Protein AF-A0A3C0B4Z7-F1 (afdb_monomer_lite)

Secondary structure (DSSP, 8-state):
-TTSS-S-TTS-EEE-S-BTTTTBS--S-EEEESSSSSS-EEEE-----HHHHHH-HHHHHHHHHHHHHHHHTTS--TTGGGG----------

pLDDT: mean 94.93, std 4.63, range [62.53, 98.5]

Structure (mmCIF, N/CA/C/O backbone):
data_AF-A0A3C0B4Z7-F1
#
_entry.id   AF-A0A3C0B4Z7-F1
#
loop_
_atom_site.group_PDB
_atom_site.id
_atom_site.type_symbol
_atom_site.label_atom_id
_atom_site.label_alt_id
_atom_site.label_comp_id
_atom_site.label_asym_id
_atom_site.label_entity_id
_atom_site.label_seq_id
_atom_site.pdbx_PDB_ins_code
_atom_site.Cartn_x
_atom_site.Cartn_y
_atom_site.Cartn_z
_atom_site.occupancy
_atom_site.B_iso_or_equiv
_atom_site.auth_seq_id
_atom_site.auth_comp_id
_atom_site.auth_asym_id
_atom_site.auth_atom_id
_atom_site.pdbx_PDB_model_num
ATOM 1 N N . LEU A 1 1 ? 12.878 5.535 9.472 1.00 88.69 1 LEU A N 1
ATOM 2 C CA . LEU A 1 1 ? 11.943 6.560 8.944 1.00 88.69 1 LEU A CA 1
ATOM 3 C C . LEU A 1 1 ? 10.655 6.606 9.765 1.00 88.69 1 LEU A C 1
ATOM 5 O O . LEU A 1 1 ? 10.262 7.675 10.198 1.00 88.69 1 LEU A O 1
ATOM 9 N N . THR A 1 2 ? 10.044 5.453 10.033 1.00 88.62 2 THR A N 1
ATOM 10 C CA . THR A 1 2 ? 8.728 5.301 10.679 1.00 88.62 2 THR A CA 1
ATOM 11 C C . THR A 1 2 ? 8.615 5.813 12.119 1.00 88.62 2 THR A C 1
ATOM 13 O O . THR A 1 2 ? 7.528 6.169 12.543 1.00 88.62 2 THR A O 1
ATOM 16 N N . ASN A 1 3 ? 9.709 5.875 12.879 1.00 89.62 3 ASN A N 1
ATOM 17 C CA . ASN A 1 3 ? 9.712 6.305 14.283 1.00 89.62 3 ASN A CA 1
ATOM 18 C C . ASN A 1 3 ? 10.022 7.797 14.493 1.00 89.62 3 ASN A C 1
ATOM 20 O O . ASN A 1 3 ? 10.102 8.240 15.633 1.00 89.62 3 ASN A O 1
ATOM 24 N N . LYS A 1 4 ? 10.245 8.561 13.417 1.00 92.12 4 LYS A N 1
ATOM 25 C CA . LYS A 1 4 ? 10.605 9.987 13.497 1.00 92.12 4 LYS A CA 1
ATOM 26 C C . LYS A 1 4 ? 9.397 10.925 13.441 1.00 92.12 4 LYS A C 1
ATOM 28 O O . LYS A 1 4 ? 9.570 12.131 13.566 1.00 92.12 4 LYS A O 1
ATOM 33 N N . VAL A 1 5 ? 8.207 10.382 13.197 1.00 91.81 5 VAL A N 1
ATOM 34 C CA . VAL A 1 5 ? 6.966 11.132 12.985 1.00 91.81 5 VAL A CA 1
ATOM 35 C C . VAL A 1 5 ? 5.812 10.454 13.714 1.00 91.81 5 VAL A C 1
ATOM 37 O O . VAL A 1 5 ? 5.864 9.252 13.985 1.00 91.81 5 VAL A O 1
ATOM 40 N N . ASP A 1 6 ? 4.785 11.239 14.029 1.00 94.62 6 ASP A N 1
ATOM 41 C CA . ASP A 1 6 ? 3.560 10.753 14.657 1.00 94.62 6 ASP A CA 1
ATOM 42 C C . ASP A 1 6 ? 2.782 9.807 13.723 1.00 94.62 6 ASP A C 1
ATOM 44 O O . ASP A 1 6 ? 2.787 9.973 12.499 1.00 94.62 6 ASP A O 1
ATOM 48 N N . ARG A 1 7 ? 2.148 8.785 14.310 1.00 93.75 7 ARG A N 1
ATOM 49 C CA . ARG A 1 7 ? 1.366 7.760 13.601 1.00 93.75 7 ARG A CA 1
ATOM 50 C C . ARG A 1 7 ? 0.085 7.363 14.343 1.00 93.75 7 ARG A C 1
ATOM 52 O O . ARG A 1 7 ? -0.416 6.258 14.156 1.00 93.75 7 ARG A O 1
ATOM 59 N N . SER A 1 8 ? -0.425 8.228 15.214 1.00 93.12 8 SER A N 1
ATOM 60 C CA . SER A 1 8 ? -1.620 7.963 16.029 1.00 93.12 8 SER A CA 1
ATOM 61 C C . SER A 1 8 ? -2.520 9.185 16.213 1.00 93.12 8 SER A C 1
ATOM 63 O O . SER A 1 8 ? -3.694 9.028 16.565 1.00 93.12 8 SER A O 1
ATOM 65 N N . VAL A 1 9 ? -2.019 10.393 15.938 1.00 94.56 9 VAL A N 1
ATOM 66 C CA . VAL A 1 9 ? -2.789 11.635 15.946 1.00 94.56 9 VAL A CA 1
ATOM 67 C C . VAL A 1 9 ? -4.038 11.477 15.080 1.00 94.56 9 VAL A C 1
ATOM 69 O O . VAL A 1 9 ? -4.012 10.816 14.042 1.00 94.56 9 VAL A O 1
ATOM 72 N N . THR A 1 10 ? -5.144 12.077 15.534 1.00 93.75 10 THR A N 1
ATOM 73 C CA . THR A 1 10 ? -6.549 11.898 15.096 1.00 93.75 10 THR A CA 1
ATOM 74 C C . THR A 1 10 ? -7.290 10.696 15.678 1.00 93.75 10 THR A C 1
ATOM 76 O O . THR A 1 10 ? -8.517 10.717 15.673 1.00 93.75 10 THR A O 1
ATOM 79 N N . GLY A 1 11 ? -6.600 9.665 16.180 1.00 95.06 11 GLY A N 1
ATOM 80 C CA . GLY A 1 11 ? -7.247 8.448 16.690 1.00 95.06 11 GLY A CA 1
ATOM 81 C C . GLY A 1 11 ? -7.950 7.605 15.616 1.00 95.06 11 GLY A C 1
ATOM 82 O O . GLY A 1 11 ? -8.646 6.654 15.953 1.00 95.06 11 GLY A O 1
ATOM 83 N N . LYS A 1 12 ? -7.776 7.941 14.330 1.00 96.69 12 LYS A N 1
ATOM 84 C CA . LYS A 1 12 ? -8.381 7.241 13.185 1.00 96.69 12 LYS A CA 1
ATOM 85 C C . LYS A 1 12 ? -7.388 6.374 12.411 1.00 96.69 12 LYS A C 1
ATOM 87 O O . LYS A 1 12 ? -7.744 5.813 11.378 1.00 96.69 12 LYS A O 1
ATOM 92 N N . VAL A 1 13 ? -6.140 6.275 12.868 1.00 96.94 13 VAL A N 1
ATOM 93 C CA . VAL A 1 13 ? -5.125 5.422 12.235 1.00 96.94 13 VAL A CA 1
ATOM 94 C C . VAL A 1 13 ? -5.445 3.965 12.568 1.00 96.94 13 VAL A C 1
ATOM 96 O O . VAL A 1 13 ? -5.110 3.481 13.645 1.00 96.94 13 VAL A O 1
ATOM 99 N N . ALA A 1 14 ? -6.119 3.274 11.650 1.00 95.75 14 ALA A N 1
ATOM 100 C CA . ALA A 1 14 ? -6.513 1.877 11.823 1.00 95.75 14 ALA A CA 1
ATOM 101 C C . ALA A 1 14 ? -5.355 0.915 11.517 1.00 95.75 14 ALA A C 1
ATOM 103 O O . ALA A 1 14 ? -5.217 -0.124 12.160 1.00 95.75 14 ALA A O 1
ATOM 104 N N . MET A 1 15 ? -4.497 1.271 10.555 1.00 95.81 15 MET A N 1
ATOM 105 C CA . MET A 1 15 ? -3.300 0.504 10.211 1.00 95.81 15 MET A CA 1
ATOM 106 C C . MET A 1 15 ? -2.145 1.448 9.884 1.00 95.81 15 MET A C 1
ATOM 108 O O . MET A 1 15 ? -2.255 2.316 9.020 1.00 95.81 15 MET A O 1
ATOM 112 N N . GLN A 1 16 ? -1.030 1.258 10.585 1.00 95.50 16 GLN A N 1
ATOM 113 C CA . GLN A 1 16 ? 0.226 1.986 10.397 1.00 95.50 16 GLN A CA 1
ATOM 114 C C . GLN A 1 16 ? 1.283 1.081 9.754 1.00 95.50 16 GLN A C 1
ATOM 116 O O . GLN A 1 16 ? 1.058 -0.106 9.577 1.00 95.50 16 GLN A O 1
ATOM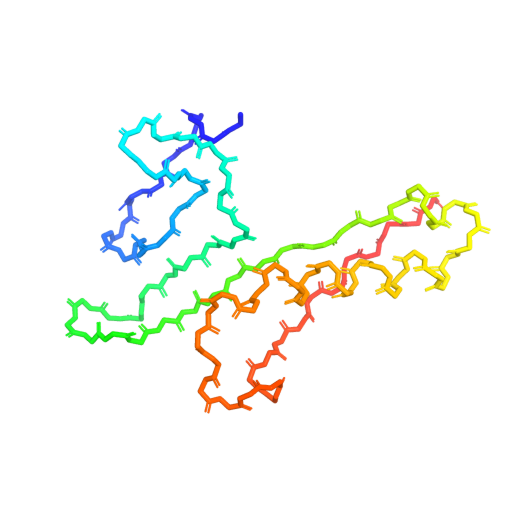 121 N N . GLN A 1 17 ? 2.472 1.601 9.458 1.00 96.62 17 GLN A N 1
ATOM 122 C CA . GLN A 1 17 ? 3.550 0.856 8.789 1.00 96.62 17 GLN A CA 1
ATOM 123 C C . GLN A 1 17 ? 4.081 -0.337 9.606 1.00 96.62 17 GLN A C 1
ATOM 125 O O . GLN A 1 17 ? 4.695 -1.239 9.044 1.00 96.62 17 GLN A O 1
ATOM 130 N N . THR A 1 18 ? 3.900 -0.333 10.931 1.00 96.50 18 THR A N 1
ATOM 131 C CA . THR A 1 18 ? 4.431 -1.357 11.840 1.00 96.50 18 THR A CA 1
ATOM 132 C C . THR A 1 18 ? 3.420 -2.458 12.143 1.00 96.50 18 THR A C 1
ATOM 134 O O . THR A 1 18 ? 2.239 -2.192 12.354 1.00 96.50 18 THR A O 1
ATOM 137 N N . ALA A 1 19 ? 3.906 -3.696 12.195 1.00 95.94 19 ALA A N 1
ATOM 138 C CA . ALA A 1 19 ? 3.123 -4.916 12.301 1.00 95.94 19 ALA A CA 1
ATOM 139 C C . ALA A 1 19 ? 3.521 -5.742 13.530 1.00 95.94 19 ALA A C 1
ATOM 141 O O . ALA A 1 19 ? 4.694 -5.813 13.913 1.00 95.94 19 ALA A O 1
ATOM 142 N N . GLY A 1 20 ? 2.525 -6.414 14.108 1.00 95.50 20 GLY A N 1
ATOM 143 C CA . GLY A 1 20 ? 2.703 -7.387 15.179 1.00 95.50 20 GLY A CA 1
ATOM 144 C C . GLY A 1 20 ? 3.151 -6.805 16.530 1.00 95.50 20 GLY A C 1
ATOM 145 O O . GLY A 1 20 ? 3.300 -5.590 16.692 1.00 95.50 20 GLY A O 1
ATOM 146 N N . PRO A 1 21 ? 3.382 -7.683 17.522 1.00 96.56 21 PRO A N 1
ATOM 147 C CA . PRO A 1 21 ? 3.708 -7.280 18.893 1.00 96.56 21 PRO A CA 1
ATOM 148 C C . PRO A 1 21 ? 5.019 -6.499 19.007 1.00 96.56 21 PRO A C 1
ATOM 150 O O . PRO A 1 21 ? 5.142 -5.605 19.835 1.00 96.56 21 PRO A O 1
ATOM 153 N N . ILE A 1 22 ? 5.985 -6.813 18.142 1.00 96.25 22 ILE A N 1
ATOM 154 C CA . ILE A 1 22 ? 7.313 -6.187 18.127 1.00 96.25 22 ILE A CA 1
ATOM 155 C C . ILE A 1 22 ? 7.420 -5.005 17.153 1.00 96.25 22 ILE A C 1
ATOM 157 O O . ILE A 1 22 ? 8.507 -4.467 16.968 1.00 96.25 22 ILE A O 1
ATOM 161 N N . GLN A 1 23 ? 6.304 -4.580 16.549 1.00 95.56 23 GLN A N 1
ATOM 162 C CA . GLN A 1 23 ? 6.213 -3.362 15.737 1.00 95.56 23 GLN A CA 1
ATOM 163 C C . GLN A 1 23 ? 7.231 -3.300 14.582 1.00 95.56 23 GLN A C 1
ATOM 165 O O . GLN A 1 23 ? 7.845 -2.261 14.332 1.00 95.56 23 GLN A O 1
ATOM 170 N N . LEU A 1 24 ? 7.393 -4.395 13.836 1.00 97.06 24 LEU A N 1
ATOM 171 C CA . LEU A 1 24 ? 8.273 -4.408 12.663 1.00 97.06 24 LEU A CA 1
ATOM 172 C C . LEU A 1 24 ? 7.649 -3.606 11.510 1.00 97.06 24 LEU A C 1
ATOM 174 O O . LEU A 1 24 ? 6.476 -3.823 11.219 1.00 97.06 24 LEU A O 1
ATOM 178 N N . PRO A 1 25 ? 8.380 -2.703 10.831 1.00 96.19 25 PRO A N 1
ATOM 179 C CA . PRO A 1 25 ? 7.840 -1.851 9.766 1.00 96.19 25 PRO A CA 1
ATOM 180 C C . PRO A 1 25 ? 7.639 -2.627 8.450 1.00 96.19 25 PRO A C 1
ATOM 182 O O . PRO A 1 25 ? 8.391 -2.435 7.500 1.00 96.19 25 PRO A O 1
ATOM 185 N N . LEU A 1 26 ? 6.660 -3.535 8.424 1.00 96.25 26 LEU A N 1
ATOM 186 C CA . LEU A 1 26 ? 6.430 -4.510 7.348 1.00 96.25 26 LEU A CA 1
ATOM 187 C C . LEU A 1 26 ? 5.004 -4.483 6.773 1.00 96.25 26 LEU A C 1
ATOM 189 O O . LEU A 1 26 ? 4.652 -5.360 5.991 1.00 96.25 26 LEU A O 1
ATOM 193 N N . ASN A 1 27 ? 4.160 -3.521 7.156 1.00 97.31 27 ASN A N 1
ATOM 194 C CA . ASN A 1 27 ? 2.825 -3.420 6.563 1.00 97.31 27 ASN A CA 1
ATOM 195 C C . ASN A 1 27 ? 2.893 -2.847 5.143 1.00 97.31 27 ASN A C 1
ATOM 197 O O . ASN A 1 27 ? 3.537 -1.826 4.909 1.00 97.31 27 ASN A O 1
ATOM 201 N N . ASN A 1 28 ? 2.167 -3.483 4.221 1.00 97.62 28 ASN A N 1
ATOM 202 C CA . ASN A 1 28 ? 2.147 -3.125 2.797 1.00 97.62 28 ASN A CA 1
ATOM 203 C C . ASN A 1 28 ? 1.320 -1.862 2.492 1.00 97.62 28 ASN A C 1
ATOM 205 O O . ASN A 1 28 ? 1.513 -1.222 1.461 1.00 97.62 28 ASN A O 1
ATOM 209 N N . LEU A 1 29 ? 0.392 -1.498 3.380 1.00 97.69 29 LEU A N 1
ATOM 210 C CA . LEU A 1 29 ? -0.484 -0.339 3.229 1.00 97.69 29 LEU A CA 1
ATOM 211 C C . LEU A 1 29 ? -0.723 0.368 4.570 1.00 97.69 29 LEU A C 1
ATOM 213 O O . LEU A 1 29 ? -0.516 -0.209 5.641 1.00 97.69 29 LEU A O 1
ATOM 217 N N . GLY A 1 30 ? -1.204 1.608 4.496 1.00 97.19 30 GLY A N 1
ATOM 218 C CA . GLY A 1 30 ? -1.793 2.333 5.623 1.00 97.19 30 GLY A CA 1
ATOM 219 C C . GLY A 1 30 ? -3.311 2.431 5.484 1.00 97.19 30 GLY A C 1
ATOM 220 O O . GLY A 1 30 ? -3.822 2.503 4.365 1.00 97.19 30 GLY A O 1
ATOM 221 N N . VAL A 1 31 ? -4.030 2.454 6.610 1.00 97.38 31 VAL A N 1
ATOM 222 C CA . VAL A 1 31 ? -5.497 2.579 6.634 1.00 97.38 31 VAL A CA 1
ATOM 223 C C . VAL A 1 31 ? -5.928 3.642 7.634 1.00 97.38 31 VAL A C 1
ATOM 225 O O . VAL A 1 31 ? -5.527 3.615 8.800 1.00 97.38 31 VAL A O 1
ATOM 228 N N . MET A 1 32 ? -6.799 4.536 7.172 1.00 97.25 32 MET A N 1
ATOM 229 C CA . MET A 1 32 ? -7.446 5.572 7.973 1.00 97.25 32 MET A CA 1
ATOM 230 C C . MET A 1 32 ? -8.950 5.317 8.052 1.00 97.25 32 MET A C 1
ATOM 232 O O . MET A 1 32 ? -9.594 5.168 7.018 1.00 97.25 32 MET A O 1
ATOM 236 N N . ALA A 1 33 ? -9.524 5.308 9.252 1.00 97.44 33 ALA A N 1
ATOM 237 C CA . ALA A 1 33 ? -10.971 5.260 9.442 1.00 97.44 33 ALA A CA 1
ATOM 238 C C . ALA A 1 33 ? -11.627 6.592 9.031 1.00 97.44 33 ALA A C 1
ATOM 240 O O . ALA A 1 33 ? -11.038 7.665 9.200 1.00 97.44 33 ALA A O 1
ATOM 241 N N . LEU A 1 34 ? -12.851 6.538 8.500 1.00 96.38 34 LEU A N 1
ATOM 242 C CA . LEU A 1 34 ? -13.625 7.739 8.152 1.00 96.38 34 LEU A CA 1
ATOM 243 C C . LEU A 1 34 ? -14.252 8.385 9.397 1.00 96.38 34 LEU A C 1
ATOM 245 O O . LEU A 1 34 ? -14.220 9.610 9.567 1.00 96.38 34 LEU A O 1
ATOM 249 N N . ASP A 1 35 ? -14.753 7.566 10.314 1.00 95.25 35 ASP A N 1
ATOM 250 C CA . ASP A 1 35 ? -15.399 7.968 11.560 1.00 95.25 35 ASP A CA 1
ATOM 251 C C . ASP A 1 35 ? -14.805 7.211 12.767 1.00 95.25 35 ASP A C 1
ATOM 253 O O . ASP A 1 35 ? -13.808 6.503 12.646 1.00 95.25 35 ASP A O 1
ATOM 257 N N . PHE A 1 36 ? -15.355 7.448 13.961 1.00 95.06 36 PHE A N 1
ATOM 258 C CA . PHE A 1 36 ? -14.900 6.813 15.209 1.00 95.06 36 PHE A CA 1
ATOM 259 C C . PHE A 1 36 ? -15.726 5.584 15.606 1.00 95.06 36 PHE A C 1
ATOM 261 O O . PHE A 1 36 ? -15.393 4.906 16.573 1.00 95.06 36 PHE A O 1
ATOM 268 N N . THR A 1 37 ? -16.831 5.332 14.906 1.00 95.31 37 THR A N 1
ATOM 269 C CA . THR A 1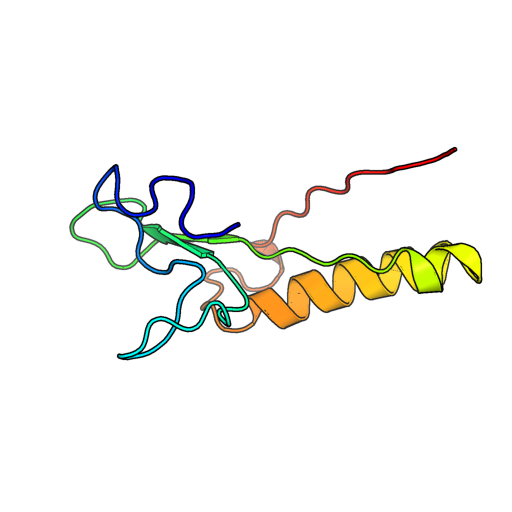 37 ? -17.841 4.336 15.292 1.00 95.31 37 THR A CA 1
ATOM 270 C C . THR A 1 37 ? -18.060 3.267 14.231 1.00 95.31 37 THR A C 1
ATOM 272 O O . THR A 1 37 ? -18.541 2.183 14.550 1.00 95.31 37 THR A O 1
ATOM 275 N N . GLY A 1 38 ? -17.758 3.570 12.973 1.00 93.19 38 GLY A N 1
ATOM 276 C CA . GLY A 1 38 ? -17.877 2.661 11.850 1.00 93.19 38 GLY A CA 1
ATOM 277 C C . GLY A 1 38 ? -16.583 1.896 11.584 1.00 93.19 38 GLY A C 1
ATOM 278 O O . GLY A 1 38 ? -15.543 2.101 12.205 1.00 93.19 38 GLY A O 1
ATOM 279 N N . SER A 1 39 ? -16.663 0.986 10.618 1.00 90.94 39 SER A N 1
ATOM 280 C CA . SER A 1 39 ? -15.548 0.153 10.148 1.00 90.94 39 SER A CA 1
ATOM 281 C C . SER A 1 39 ? -15.064 0.543 8.748 1.00 90.94 39 SER A C 1
ATOM 283 O O . SER A 1 39 ? -14.302 -0.191 8.121 1.00 90.94 39 SER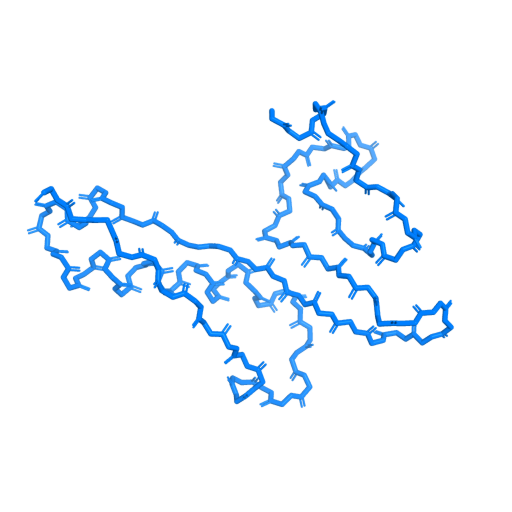 A O 1
ATOM 285 N N . THR A 1 40 ? -15.527 1.684 8.234 1.00 95.31 40 THR A N 1
ATOM 286 C CA . THR A 1 40 ? -15.188 2.157 6.888 1.00 95.31 40 THR A CA 1
ATOM 287 C C . THR A 1 40 ? -13.976 3.080 6.921 1.00 95.31 40 THR A C 1
ATOM 289 O O . THR A 1 40 ? -13.750 3.816 7.885 1.00 95.31 40 THR A O 1
ATOM 292 N N . GLY A 1 41 ? -13.173 3.035 5.862 1.00 95.88 41 GLY A N 1
ATOM 293 C CA . GLY A 1 41 ? -11.895 3.725 5.822 1.00 95.88 41 GLY A CA 1
ATOM 294 C C . GLY A 1 41 ? -11.337 3.892 4.418 1.00 95.88 41 GLY A C 1
ATOM 295 O O . GLY A 1 41 ? -11.916 3.431 3.435 1.00 95.88 41 GLY A O 1
ATOM 296 N N . ILE A 1 42 ? -10.186 4.551 4.353 1.00 96.56 42 ILE A N 1
ATOM 297 C CA . ILE A 1 42 ? -9.389 4.743 3.147 1.00 96.56 42 ILE A CA 1
ATOM 298 C C . ILE A 1 42 ? -8.078 3.986 3.334 1.00 96.56 42 ILE A C 1
ATOM 300 O O . ILE A 1 42 ? -7.375 4.186 4.326 1.00 96.56 42 ILE A O 1
ATOM 304 N N . ALA A 1 43 ? -7.767 3.123 2.373 1.00 97.62 43 ALA A N 1
ATOM 305 C CA . ALA A 1 43 ? -6.515 2.389 2.290 1.00 97.62 43 ALA A CA 1
ATOM 306 C C . ALA A 1 43 ? -5.587 3.048 1.262 1.00 97.62 43 ALA A C 1
ATOM 308 O O . ALA A 1 43 ? -6.024 3.380 0.160 1.00 97.62 43 ALA A O 1
ATOM 309 N N . THR A 1 44 ? -4.310 3.192 1.609 1.00 97.62 44 THR A N 1
ATOM 310 C CA . THR A 1 44 ? -3.290 3.790 0.740 1.00 97.62 44 THR A CA 1
ATOM 311 C C . THR A 1 44 ? -2.066 2.889 0.683 1.00 97.62 44 THR A C 1
ATOM 313 O O . THR A 1 44 ? -1.502 2.525 1.716 1.00 97.62 44 THR A O 1
ATOM 316 N N . SER A 1 45 ? -1.626 2.578 -0.530 1.00 98.12 45 SER A N 1
ATOM 317 C CA . SER A 1 45 ? -0.391 1.854 -0.825 1.00 98.12 45 SER A CA 1
ATOM 318 C C . SER A 1 45 ? 0.463 2.647 -1.814 1.00 98.12 45 SER A C 1
ATOM 320 O O . SER A 1 45 ? 0.022 3.642 -2.393 1.00 98.12 45 SER A O 1
ATOM 322 N N . LEU A 1 46 ? 1.706 2.209 -1.993 1.00 97.94 46 LEU A N 1
ATOM 323 C CA . LEU A 1 46 ? 2.650 2.778 -2.947 1.00 97.94 46 LEU A CA 1
ATOM 324 C C . LEU A 1 46 ? 3.286 1.650 -3.760 1.00 97.94 46 LEU A C 1
ATOM 326 O O . LEU A 1 46 ? 3.356 0.510 -3.297 1.00 97.94 46 LEU A O 1
ATOM 330 N N . GLY A 1 47 ? 3.750 1.990 -4.958 1.00 97.88 47 GLY A N 1
ATOM 331 C CA . GLY A 1 47 ? 4.558 1.124 -5.807 1.00 97.88 47 GLY A CA 1
ATOM 332 C C . GLY A 1 47 ? 5.540 1.960 -6.619 1.00 97.88 47 GLY A C 1
ATOM 333 O O . GLY A 1 47 ? 5.221 3.091 -7.006 1.00 97.88 47 GLY A O 1
ATOM 334 N N . HIS A 1 48 ? 6.755 1.452 -6.807 1.00 97.19 48 HIS A N 1
ATOM 335 C CA . HIS A 1 48 ? 7.855 2.209 -7.392 1.00 97.19 48 HIS A CA 1
ATOM 336 C C . HIS A 1 48 ? 8.941 1.293 -7.973 1.00 97.19 48 HIS A C 1
ATOM 338 O O . HIS A 1 48 ? 9.697 0.657 -7.243 1.00 97.19 48 HIS A O 1
ATOM 344 N 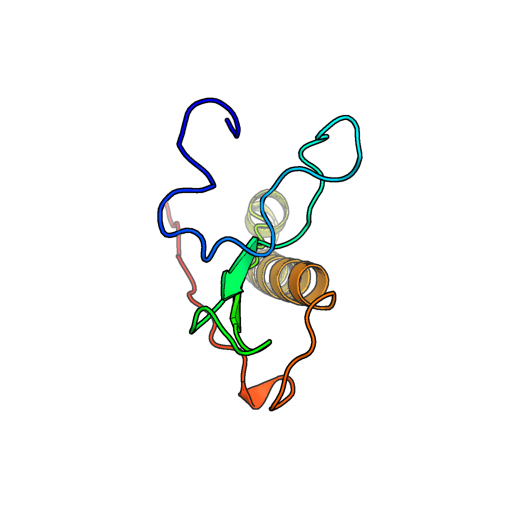N . ALA A 1 49 ? 9.094 1.302 -9.299 1.00 96.81 49 ALA A N 1
ATOM 345 C CA . ALA A 1 49 ? 10.065 0.466 -10.010 1.00 96.81 49 ALA A CA 1
ATOM 346 C C . ALA A 1 49 ? 11.020 1.278 -10.919 1.00 96.81 49 ALA A C 1
ATOM 348 O O . ALA A 1 49 ? 11.035 1.086 -12.138 1.00 96.81 49 ALA A O 1
ATOM 349 N N . PRO A 1 50 ? 11.858 2.175 -10.360 1.00 94.19 50 PRO A N 1
ATOM 350 C CA . PRO A 1 50 ? 12.733 3.050 -11.142 1.00 94.19 50 PRO A CA 1
ATOM 351 C C . PRO A 1 50 ? 13.835 2.264 -11.857 1.00 94.19 50 PRO A C 1
ATOM 353 O O . PRO A 1 50 ? 14.159 2.571 -12.996 1.00 94.19 50 PRO A O 1
ATOM 356 N N . ALA A 1 51 ? 14.374 1.215 -11.225 1.00 94.69 51 ALA A N 1
ATOM 357 C CA . ALA A 1 51 ? 15.434 0.395 -11.808 1.00 94.69 51 ALA A CA 1
ATOM 358 C C . ALA A 1 51 ? 14.972 -0.325 -13.086 1.00 94.69 51 ALA A C 1
ATOM 360 O O . ALA A 1 51 ? 15.700 -0.345 -14.072 1.00 94.69 51 ALA A O 1
ATOM 361 N N . ALA A 1 52 ? 13.744 -0.857 -13.094 1.00 95.44 52 ALA A N 1
ATOM 362 C CA . ALA A 1 52 ? 13.137 -1.403 -14.307 1.00 95.44 52 ALA A CA 1
ATOM 363 C C . ALA A 1 52 ? 12.868 -0.295 -15.338 1.00 95.44 52 ALA A C 1
ATOM 365 O O . ALA A 1 52 ? 13.140 -0.485 -16.519 1.00 95.44 52 ALA A O 1
ATOM 366 N N . GLY A 1 53 ? 12.425 0.880 -14.876 1.00 93.81 53 GLY A N 1
ATOM 367 C CA . GLY A 1 53 ? 12.206 2.065 -15.708 1.00 93.81 53 GLY A CA 1
ATOM 368 C C . GLY A 1 53 ? 13.451 2.584 -16.437 1.00 93.81 53 GLY A C 1
ATOM 369 O O . GLY A 1 53 ? 13.314 3.154 -17.514 1.00 93.81 53 GLY A O 1
ATOM 370 N N . LEU A 1 54 ? 14.655 2.362 -15.893 1.00 93.50 54 LEU A N 1
ATOM 371 C CA . LEU A 1 54 ? 15.920 2.698 -16.566 1.00 93.50 54 LEU A CA 1
ATOM 372 C C . LEU A 1 54 ? 16.189 1.825 -17.800 1.00 93.50 54 LEU A C 1
ATOM 374 O O . LEU A 1 54 ? 16.891 2.260 -18.709 1.00 93.50 54 LEU A O 1
ATOM 378 N N . ILE A 1 55 ? 15.666 0.596 -17.814 1.00 95.94 55 ILE A N 1
ATOM 379 C CA . ILE A 1 55 ? 15.808 -0.350 -18.929 1.00 95.94 55 ILE A CA 1
ATOM 380 C C . ILE A 1 55 ? 14.646 -0.165 -19.909 1.00 95.94 55 ILE A C 1
ATOM 382 O O . ILE A 1 55 ? 14.859 -0.050 -21.113 1.00 95.94 55 ILE A O 1
ATOM 386 N N . ASP A 1 56 ? 13.422 -0.126 -19.381 1.00 95.88 56 ASP A N 1
ATOM 387 C CA . ASP A 1 56 ? 12.185 0.069 -20.131 1.00 95.88 56 ASP A CA 1
ATOM 388 C C . ASP A 1 56 ? 11.199 0.885 -19.282 1.00 95.88 56 ASP A C 1
ATOM 390 O O . ASP A 1 56 ? 10.649 0.414 -18.280 1.00 95.88 56 ASP A O 1
ATOM 394 N N . ALA A 1 57 ? 10.954 2.126 -19.707 1.00 94.69 57 ALA A N 1
ATOM 395 C CA . ALA A 1 57 ? 10.065 3.053 -19.017 1.00 94.69 57 ALA A CA 1
ATOM 396 C C . ALA A 1 57 ? 8.615 2.540 -18.925 1.00 94.69 57 ALA A C 1
ATOM 398 O O . ALA A 1 57 ? 7.956 2.747 -17.902 1.00 94.69 57 ALA A O 1
ATOM 399 N N . ALA A 1 58 ? 8.116 1.851 -19.957 1.00 95.62 58 ALA A N 1
ATOM 400 C CA . ALA A 1 58 ? 6.765 1.298 -19.957 1.00 95.62 58 ALA A CA 1
ATOM 401 C C . ALA A 1 58 ? 6.659 0.116 -18.984 1.00 95.62 58 ALA A C 1
ATOM 403 O O . ALA A 1 58 ? 5.711 0.057 -18.195 1.00 95.62 58 ALA A O 1
ATOM 404 N N . ALA A 1 59 ? 7.654 -0.776 -18.974 1.00 96.69 59 ALA A N 1
ATOM 405 C CA . ALA A 1 59 ? 7.715 -1.881 -18.017 1.00 96.69 59 ALA A CA 1
ATOM 406 C C . ALA A 1 59 ? 7.847 -1.376 -16.569 1.00 96.69 59 ALA A C 1
ATOM 408 O O . ALA A 1 59 ? 7.166 -1.877 -15.673 1.00 96.69 59 ALA A O 1
ATOM 409 N N . GLY A 1 60 ? 8.662 -0.341 -16.332 1.00 96.75 60 GLY A N 1
ATOM 410 C CA . GLY A 1 60 ? 8.785 0.306 -15.022 1.00 96.75 60 GLY A CA 1
ATOM 411 C C . GLY A 1 60 ? 7.472 0.932 -14.535 1.00 96.75 60 GLY A C 1
ATOM 412 O O . GLY A 1 60 ? 7.105 0.779 -13.366 1.00 96.75 60 GLY A O 1
ATOM 413 N N . ALA A 1 61 ? 6.718 1.581 -15.428 1.00 96.25 61 ALA A N 1
ATOM 414 C CA . ALA A 1 61 ? 5.395 2.116 -15.106 1.00 96.25 61 ALA A CA 1
ATOM 415 C C . ALA A 1 61 ? 4.395 0.999 -14.756 1.00 96.25 61 ALA A C 1
ATOM 417 O O . ALA A 1 61 ? 3.708 1.086 -13.736 1.00 96.25 61 ALA A O 1
ATOM 418 N N . GLN A 1 62 ? 4.354 -0.077 -15.549 1.00 97.69 62 GLN A N 1
ATOM 419 C CA . GLN A 1 62 ? 3.499 -1.239 -15.280 1.00 97.69 62 GLN A CA 1
ATOM 420 C C . GLN A 1 62 ? 3.834 -1.901 -13.940 1.00 97.69 62 GLN A C 1
ATOM 422 O O . GLN A 1 62 ? 2.925 -2.173 -13.158 1.00 97.69 62 GLN A O 1
ATOM 427 N N . LEU A 1 63 ? 5.122 -2.106 -13.645 1.00 98.12 63 LEU A N 1
ATOM 428 C CA . LEU A 1 63 ? 5.582 -2.665 -12.371 1.00 98.12 63 LEU A CA 1
ATOM 429 C C . LEU A 1 63 ? 5.206 -1.778 -11.183 1.00 98.12 63 LEU A C 1
ATOM 431 O O . LEU A 1 63 ? 4.753 -2.295 -10.169 1.00 98.12 63 LEU A O 1
ATOM 435 N N . SER A 1 64 ? 5.328 -0.456 -11.319 1.00 98.06 64 SER A N 1
ATOM 436 C CA . SER A 1 64 ? 4.963 0.482 -10.247 1.00 98.06 64 SER A CA 1
ATOM 437 C C . SER A 1 64 ? 3.462 0.424 -9.932 1.00 98.06 64 SER A C 1
ATOM 439 O O . SER A 1 64 ? 3.070 0.408 -8.766 1.00 98.06 64 SER A O 1
ATOM 441 N N . ILE A 1 65 ? 2.611 0.337 -10.962 1.00 98.06 65 ILE A N 1
ATOM 442 C CA . ILE A 1 65 ? 1.161 0.159 -10.785 1.00 98.06 65 ILE A CA 1
ATOM 443 C C . ILE A 1 65 ? 0.857 -1.220 -10.187 1.00 98.06 65 ILE A C 1
ATOM 445 O O . ILE A 1 65 ? 0.045 -1.321 -9.267 1.00 98.06 65 ILE A O 1
ATOM 449 N N . ALA A 1 66 ? 1.511 -2.274 -10.684 1.00 98.12 66 ALA A N 1
ATOM 450 C CA . ALA A 1 66 ? 1.326 -3.633 -10.192 1.00 98.12 66 ALA A CA 1
ATOM 451 C C . ALA A 1 66 ? 1.682 -3.740 -8.705 1.00 98.12 66 ALA A C 1
ATOM 453 O O . ALA A 1 66 ? 0.863 -4.229 -7.935 1.00 98.12 66 ALA A O 1
ATOM 454 N N . GLU A 1 67 ? 2.836 -3.212 -8.290 1.00 98.50 67 GLU A N 1
ATOM 455 C CA . GLU A 1 67 ? 3.273 -3.194 -6.893 1.00 98.50 67 GLU A CA 1
ATOM 456 C C . GLU A 1 67 ? 2.274 -2.445 -6.000 1.00 98.50 67 GLU A C 1
ATOM 458 O O . GLU A 1 67 ? 1.854 -2.971 -4.965 1.00 98.50 67 GLU A O 1
ATOM 463 N N . ALA A 1 68 ? 1.826 -1.256 -6.425 1.00 98.38 68 ALA A N 1
ATOM 464 C CA . ALA A 1 68 ? 0.842 -0.475 -5.679 1.00 98.38 68 ALA A CA 1
ATOM 465 C C . ALA A 1 68 ? -0.460 -1.266 -5.471 1.00 98.38 68 ALA A C 1
ATOM 467 O O . ALA A 1 68 ? -0.984 -1.316 -4.354 1.00 98.38 68 ALA A O 1
ATOM 468 N N . LEU A 1 69 ? -0.958 -1.930 -6.518 1.00 97.69 69 LEU A N 1
ATOM 469 C CA . LEU A 1 69 ? -2.158 -2.762 -6.435 1.00 97.69 69 LEU A CA 1
ATOM 470 C C . LEU A 1 69 ? -1.935 -4.008 -5.572 1.00 97.69 69 LEU A C 1
ATOM 472 O O . LEU A 1 69 ? -2.776 -4.290 -4.722 1.00 97.69 69 LEU A O 1
ATOM 476 N N . THR A 1 70 ? -0.811 -4.719 -5.719 1.00 97.81 70 THR A N 1
ATOM 477 C CA . THR A 1 70 ? -0.492 -5.904 -4.900 1.00 97.81 70 THR A CA 1
ATOM 478 C C . THR A 1 70 ? -0.308 -5.564 -3.427 1.00 97.81 70 THR A C 1
ATOM 480 O O . THR A 1 70 ? -0.684 -6.351 -2.564 1.00 97.81 70 THR A O 1
ATOM 483 N N . ASN A 1 71 ? 0.200 -4.373 -3.117 1.00 98.19 71 ASN A N 1
ATOM 484 C CA . ASN A 1 71 ? 0.279 -3.881 -1.747 1.00 98.19 71 ASN A CA 1
ATOM 485 C C . ASN A 1 71 ? -1.107 -3.541 -1.174 1.00 98.19 71 ASN A C 1
ATOM 487 O O . ASN A 1 71 ? -1.312 -3.649 0.034 1.00 98.19 71 ASN A O 1
ATOM 491 N N . LEU A 1 72 ? -2.072 -3.168 -2.022 1.00 97.38 72 LEU A N 1
ATOM 492 C CA . LEU A 1 72 ? -3.423 -2.774 -1.615 1.00 97.38 72 LEU A CA 1
ATOM 493 C C . LEU A 1 72 ? -4.369 -3.960 -1.362 1.00 97.38 72 LEU A C 1
ATOM 495 O O . LEU A 1 72 ? -5.351 -3.790 -0.645 1.00 97.38 72 LEU A O 1
ATOM 499 N N . ILE A 1 73 ? -4.093 -5.152 -1.914 1.00 95.56 73 ILE A N 1
ATOM 500 C CA . ILE A 1 73 ? -5.025 -6.308 -1.909 1.00 95.56 73 ILE A CA 1
ATOM 501 C C . ILE A 1 73 ? -5.491 -6.751 -0.518 1.00 95.56 73 ILE A C 1
ATOM 503 O O . ILE A 1 73 ? -6.510 -7.424 -0.393 1.00 95.56 73 ILE A O 1
ATOM 507 N N . TRP A 1 74 ? -4.739 -6.403 0.523 1.00 94.44 74 TRP A N 1
ATOM 508 C CA . TRP A 1 74 ? -5.055 -6.743 1.907 1.00 94.44 74 TRP A CA 1
ATOM 509 C C . TRP A 1 74 ? -6.229 -5.925 2.466 1.00 94.44 74 TRP A C 1
ATOM 511 O O . TRP A 1 74 ? -6.749 -6.261 3.529 1.00 94.44 74 TRP A O 1
ATOM 521 N N . ALA A 1 75 ? -6.653 -4.865 1.770 1.00 95.31 75 ALA A N 1
ATOM 522 C CA . ALA A 1 75 ? -7.818 -4.068 2.126 1.00 95.31 75 ALA A CA 1
ATOM 523 C C . ALA A 1 75 ? -9.086 -4.539 1.384 1.00 95.31 75 ALA A C 1
ATOM 525 O O . ALA A 1 75 ? -9.047 -4.772 0.173 1.00 95.31 75 ALA A O 1
ATOM 526 N N . PRO A 1 76 ? -10.245 -4.612 2.064 1.00 93.06 76 PRO A N 1
ATOM 527 C CA . PRO A 1 76 ? -11.519 -4.869 1.404 1.00 93.06 76 PRO A CA 1
ATOM 528 C C . PRO A 1 76 ? -11.951 -3.653 0.566 1.00 93.06 76 PRO A C 1
ATOM 530 O O . PRO A 1 76 ? -12.201 -2.572 1.097 1.00 93.06 76 PRO A O 1
ATOM 533 N N . LEU A 1 77 ? -12.065 -3.827 -0.754 1.00 93.25 77 LEU A N 1
ATOM 534 C CA . LEU A 1 77 ? -12.464 -2.767 -1.687 1.00 93.25 77 LEU A CA 1
ATOM 535 C C . LEU A 1 77 ? -13.977 -2.800 -1.951 1.00 93.25 77 LEU A C 1
ATOM 537 O O . LEU A 1 77 ? -14.448 -3.594 -2.766 1.00 93.25 77 LEU A O 1
ATOM 541 N N . THR A 1 78 ? -14.737 -1.893 -1.328 1.00 92.38 78 THR A N 1
ATOM 542 C CA . THR A 1 78 ? -16.213 -1.813 -1.425 1.00 92.38 78 TH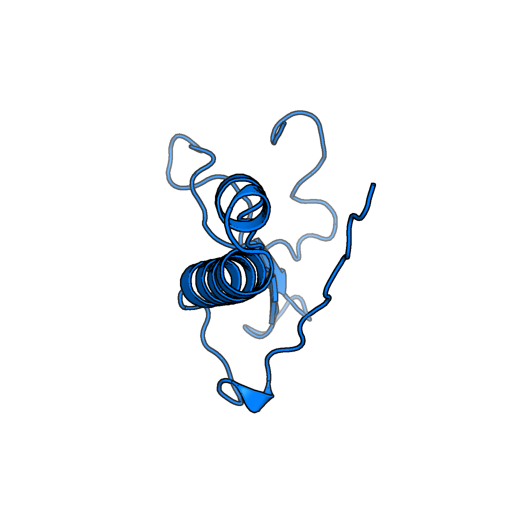R A CA 1
ATOM 543 C C . THR A 1 78 ? -16.746 -1.791 -2.863 1.00 92.38 78 THR A C 1
ATOM 545 O O . THR A 1 78 ? -17.797 -2.358 -3.148 1.00 92.38 78 THR A O 1
ATOM 548 N N . HIS A 1 79 ? -16.020 -1.153 -3.785 1.00 93.94 79 HIS A N 1
ATOM 549 C CA . HIS A 1 79 ? -16.399 -1.031 -5.200 1.00 93.94 79 HIS A CA 1
ATOM 550 C C . HIS A 1 79 ? -15.430 -1.771 -6.138 1.00 93.94 79 HIS A C 1
ATOM 552 O O . HIS A 1 79 ? -15.341 -1.455 -7.329 1.00 93.94 79 HIS A O 1
ATOM 558 N N . GLY A 1 80 ? -14.668 -2.733 -5.605 1.00 94.75 80 GLY A N 1
ATOM 559 C CA . GLY A 1 80 ? -13.575 -3.383 -6.324 1.00 94.75 80 GLY A CA 1
ATOM 560 C C . GLY A 1 80 ? -12.572 -2.364 -6.877 1.00 94.75 80 GLY A C 1
ATOM 561 O O . GLY A 1 80 ? -12.362 -1.299 -6.297 1.00 94.75 80 GLY A O 1
ATOM 562 N N . LEU A 1 81 ? -11.996 -2.654 -8.047 1.00 94.56 81 LEU A N 1
ATOM 563 C CA . LEU A 1 81 ? -11.032 -1.759 -8.702 1.00 94.56 81 LEU A CA 1
ATOM 564 C C . LEU A 1 81 ? -11.615 -0.388 -9.081 1.00 94.56 81 LEU A C 1
ATOM 566 O O . LEU A 1 81 ? -10.865 0.575 -9.171 1.00 94.56 81 LEU A O 1
ATOM 570 N N . ARG A 1 82 ? -12.941 -0.259 -9.255 1.00 96.19 82 ARG A N 1
ATOM 571 C CA . ARG A 1 82 ? -13.574 1.044 -9.545 1.00 96.19 82 ARG A CA 1
ATOM 572 C C . ARG A 1 82 ? -13.497 2.015 -8.364 1.00 96.19 82 ARG A C 1
ATOM 574 O O . ARG A 1 82 ? -13.656 3.211 -8.569 1.00 96.19 82 ARG A O 1
ATOM 581 N N . GLY A 1 83 ? -13.273 1.507 -7.151 1.00 93.88 83 GLY A N 1
ATOM 582 C CA . GLY A 1 83 ? -13.055 2.319 -5.953 1.00 93.88 83 GLY A CA 1
ATOM 583 C C . GLY A 1 83 ? -11.605 2.766 -5.755 1.00 93.88 83 GLY A C 1
ATOM 584 O O . GLY A 1 83 ? -11.329 3.478 -4.795 1.00 93.88 83 GLY A O 1
ATOM 585 N N . VAL A 1 84 ? -10.677 2.345 -6.621 1.00 96.44 84 VAL A N 1
ATOM 586 C CA . VAL A 1 84 ? -9.255 2.682 -6.510 1.00 96.44 84 VAL A CA 1
ATOM 587 C C . VAL A 1 84 ? -8.956 3.912 -7.362 1.00 96.44 84 VAL A C 1
ATOM 589 O O . VAL A 1 84 ? -9.174 3.909 -8.571 1.00 96.44 84 VAL A O 1
ATOM 592 N N . SER A 1 85 ? -8.417 4.954 -6.729 1.00 96.19 85 SER A N 1
ATOM 593 C CA . SER A 1 85 ? -7.859 6.123 -7.412 1.00 96.19 85 SER A CA 1
ATOM 594 C C . SER A 1 85 ? -6.340 6.077 -7.324 1.00 96.19 85 SER A C 1
ATOM 596 O O . SER A 1 85 ? -5.790 5.858 -6.246 1.00 96.19 85 SER A O 1
ATOM 598 N N . LEU A 1 86 ? -5.659 6.305 -8.445 1.00 96.00 86 LEU A N 1
ATOM 599 C CA . LEU A 1 86 ? -4.203 6.255 -8.526 1.00 96.00 86 LEU A CA 1
ATOM 600 C C . LEU A 1 86 ? -3.642 7.653 -8.791 1.00 96.00 86 LEU A C 1
ATOM 602 O O . LEU A 1 86 ? -4.084 8.344 -9.705 1.00 96.00 86 LEU A O 1
ATOM 606 N N . SER A 1 87 ? -2.653 8.054 -7.993 1.00 97.19 87 SER A N 1
ATOM 607 C CA . SER A 1 87 ? -1.860 9.260 -8.234 1.00 97.19 87 SER A CA 1
ATOM 608 C C . SER A 1 87 ? -0.526 8.859 -8.853 1.00 97.19 87 SER A C 1
ATOM 610 O O . SER A 1 87 ? 0.286 8.190 -8.211 1.00 97.19 87 SER A O 1
ATOM 612 N N . ALA A 1 88 ? -0.318 9.231 -10.115 1.00 95.56 88 ALA A N 1
ATOM 613 C CA . ALA A 1 88 ? 0.920 8.965 -10.834 1.00 95.56 88 ALA A CA 1
ATOM 614 C C . ALA A 1 88 ? 1.849 10.177 -10.716 1.00 95.56 88 ALA A C 1
ATOM 616 O O . ALA A 1 88 ? 1.548 11.252 -11.233 1.00 95.56 88 ALA A O 1
ATOM 617 N N . ASN A 1 89 ? 2.984 9.988 -10.044 1.00 95.56 89 ASN A N 1
ATOM 618 C CA . ASN A 1 89 ? 4.017 11.010 -9.909 1.00 95.56 89 ASN A CA 1
ATOM 619 C C . ASN A 1 89 ? 5.170 10.666 -10.848 1.00 95.56 89 ASN A C 1
ATOM 621 O O . ASN A 1 89 ? 5.861 9.665 -10.654 1.00 95.56 89 ASN A O 1
ATOM 625 N N . TRP A 1 90 ? 5.348 11.488 -11.877 1.00 90.56 90 TRP A N 1
ATOM 626 C CA . TRP A 1 90 ? 6.374 11.288 -12.890 1.00 90.56 90 TRP A CA 1
ATOM 627 C C . TRP A 1 90 ? 7.646 12.019 -12.489 1.00 90.56 90 TRP A C 1
ATOM 629 O O . TRP A 1 90 ? 7.636 13.226 -12.260 1.00 90.56 90 TRP A O 1
ATOM 639 N N . MET A 1 91 ? 8.740 11.272 -12.421 1.00 87.81 91 MET A N 1
ATOM 640 C CA . MET A 1 91 ? 10.078 11.824 -12.276 1.00 87.81 91 MET A CA 1
ATOM 641 C C . MET A 1 91 ? 10.810 11.551 -13.581 1.00 87.81 91 MET A C 1
ATOM 643 O O . MET A 1 91 ? 11.037 10.399 -13.945 1.00 87.81 91 MET A O 1
ATOM 647 N N . TRP A 1 92 ? 11.106 12.624 -14.298 1.00 73.81 92 TRP A N 1
ATOM 648 C CA . TRP A 1 92 ? 11.887 12.622 -15.524 1.00 73.81 92 TRP A CA 1
ATOM 649 C C . TRP A 1 92 ? 13.197 13.370 -15.237 1.00 73.81 92 TRP A C 1
ATOM 651 O O . TRP A 1 92 ? 13.164 14.286 -14.410 1.00 73.81 92 TRP A O 1
ATOM 661 N N . PRO A 1 93 ? 14.333 12.9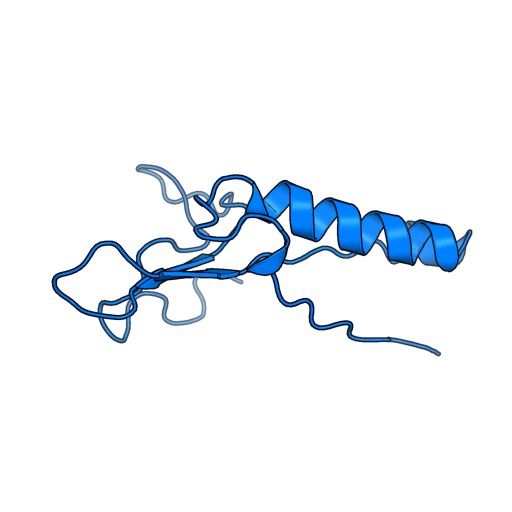97 -15.844 1.00 62.53 93 PRO A N 1
ATOM 662 C CA . PRO A 1 93 ? 15.526 13.839 -15.822 1.00 62.53 93 PRO A CA 1
ATOM 663 C C . PRO A 1 93 ? 15.316 15.155 -16.578 1.00 62.53 93 PRO A C 1
ATOM 665 O O . PRO A 1 93 ? 14.941 15.096 -17.769 1.00 62.53 93 PRO A O 1
#

Sequence (93 aa):
LTNKVDRSVTGKVAMQQTAGPIQLPLNNLGVMALDFTGSTGIATSLGHAPAAGLIDAAAGAQLSIAEALTNLIWAPLTHGLRGVSLSANWMWP

Foldseek 3Di:
DQPPDDQCPPVFFPDDQFDDPVGHRHQQWTWGAPDDPDPDTDIFGWFFQVVVCVVPVVVRVVRRVVSRVVSRVVDDQPVPPVSDDDDDDDDDD

Radius of gyration: 15.38 Å; chains: 1; bounding box: 34×21×39 Å